Protein AF-A0A916ZSK7-F1 (afdb_monomer)

Radius of gyration: 23.51 Å; Cα contacts (8 Å, |Δi|>4): 36; chains: 1; bounding box: 42×20×79 Å

Mean predicted aligned error: 10.8 Å

Sequence (69 aa):
MMDGEDVYRSRIAACLAAAEAAALPQVKARHLAAARSWQLLLDDLLARAEARPPATDPDPDPDPASDAD

Secondary structure (DSSP, 8-state):
---HHHHHHHHHHHHHHHHHH-SSHHHHHHHHHHHHHHHHHHHHHHHHHHTS-----------------

Structure (mmCIF,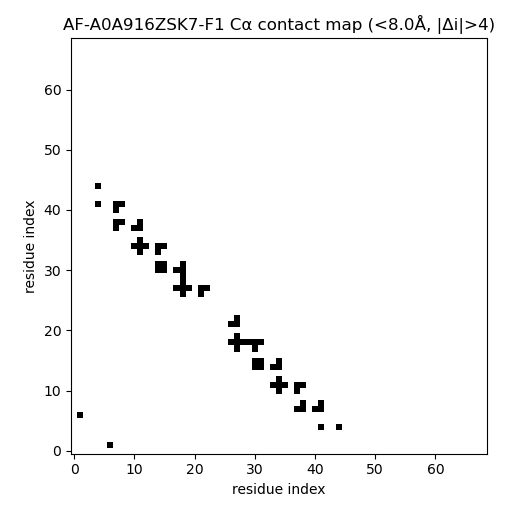 N/CA/C/O backbone):
data_AF-A0A916ZSK7-F1
#
_entry.id   AF-A0A916ZSK7-F1
#
loop_
_atom_site.group_PDB
_atom_site.id
_atom_site.type_symbol
_atom_site.label_atom_id
_atom_site.label_alt_id
_atom_site.label_comp_id
_atom_site.label_asym_id
_atom_site.label_entity_id
_atom_site.label_seq_id
_atom_site.pdbx_PDB_ins_code
_atom_site.Cartn_x
_atom_site.Cartn_y
_atom_site.Cartn_z
_atom_site.occupancy
_atom_site.B_iso_or_equiv
_atom_site.auth_seq_id
_atom_site.auth_comp_id
_atom_site.auth_asym_id
_atom_site.auth_atom_id
_atom_site.pdbx_PDB_model_num
ATOM 1 N N . MET A 1 1 ? 0.555 -15.566 -14.94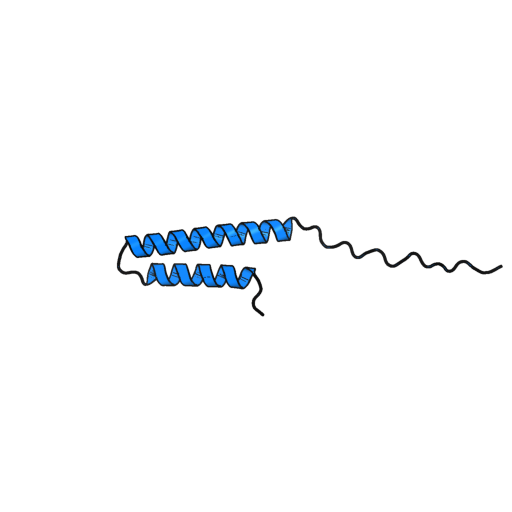9 1.00 64.62 1 MET A N 1
ATOM 2 C CA . MET A 1 1 ? 1.240 -15.230 -13.679 1.00 64.62 1 MET A CA 1
ATOM 3 C C . MET A 1 1 ? 0.991 -13.756 -13.429 1.00 64.62 1 MET A C 1
ATOM 5 O O . MET A 1 1 ? 1.015 -13.030 -14.411 1.00 64.62 1 MET A O 1
ATOM 9 N N . MET A 1 2 ? 0.697 -13.337 -12.194 1.00 70.94 2 MET A N 1
ATOM 10 C CA . MET A 1 2 ? 0.657 -11.901 -11.868 1.00 70.94 2 MET A CA 1
ATOM 11 C C . MET A 1 2 ? 2.050 -11.312 -12.078 1.00 70.94 2 MET A C 1
ATOM 13 O O . MET A 1 2 ? 3.037 -11.965 -11.719 1.00 70.94 2 MET A O 1
ATOM 17 N N . ASP A 1 3 ? 2.126 -10.130 -12.678 1.00 86.31 3 ASP A N 1
ATOM 18 C CA . ASP A 1 3 ? 3.393 -9.423 -12.811 1.00 86.31 3 ASP A CA 1
ATOM 19 C C . ASP A 1 3 ? 3.853 -8.858 -11.449 1.00 86.31 3 ASP A C 1
ATOM 21 O O . ASP A 1 3 ? 3.161 -8.947 -10.428 1.00 86.31 3 ASP A O 1
ATOM 25 N N . GLY A 1 4 ? 5.082 -8.338 -11.396 1.00 86.06 4 GLY A N 1
ATOM 26 C CA . GLY A 1 4 ? 5.621 -7.770 -10.158 1.00 86.06 4 GLY A CA 1
ATOM 27 C C . GLY A 1 4 ? 4.797 -6.581 -9.653 1.00 86.06 4 GLY A C 1
ATOM 28 O O . GLY A 1 4 ? 4.623 -6.426 -8.447 1.00 86.06 4 GLY A O 1
ATOM 29 N N . GLU A 1 5 ? 4.245 -5.784 -10.565 1.00 94.12 5 GLU A N 1
ATOM 30 C CA . GLU A 1 5 ? 3.431 -4.600 -10.288 1.00 94.12 5 GLU A CA 1
ATOM 31 C C . GLU A 1 5 ? 2.089 -4.970 -9.631 1.00 94.12 5 GLU A C 1
ATOM 33 O O . GLU A 1 5 ? 1.727 -4.400 -8.597 1.00 94.12 5 GLU A O 1
ATOM 38 N N . ASP A 1 6 ? 1.409 -5.995 -10.138 1.00 94.38 6 ASP A N 1
ATOM 39 C CA . ASP A 1 6 ? 0.185 -6.589 -9.603 1.00 94.38 6 ASP A CA 1
ATOM 40 C C . ASP A 1 6 ? 0.383 -7.100 -8.174 1.00 94.38 6 ASP A C 1
ATOM 42 O O . ASP A 1 6 ? -0.488 -6.925 -7.314 1.00 94.38 6 ASP A O 1
ATOM 46 N N . VAL A 1 7 ? 1.545 -7.693 -7.877 1.00 95.25 7 VAL A N 1
ATOM 47 C CA . VAL A 1 7 ? 1.879 -8.140 -6.517 1.00 95.25 7 VAL A CA 1
ATOM 48 C C . VAL A 1 7 ? 1.951 -6.949 -5.564 1.00 95.25 7 VAL A C 1
ATOM 50 O O . VAL A 1 7 ? 1.346 -6.997 -4.487 1.00 95.25 7 VAL A O 1
ATOM 53 N N . TYR A 1 8 ? 2.645 -5.872 -5.941 1.00 96.62 8 TYR A N 1
ATOM 54 C CA . TYR A 1 8 ? 2.725 -4.670 -5.108 1.00 96.62 8 TYR A CA 1
ATOM 55 C C . TYR A 1 8 ? 1.351 -4.018 -4.926 1.00 96.62 8 TYR A C 1
ATOM 57 O O . TYR A 1 8 ? 0.961 -3.735 -3.791 1.00 96.62 8 TYR A O 1
ATOM 65 N N . ARG A 1 9 ? 0.567 -3.864 -6.001 1.00 97.06 9 ARG A N 1
ATOM 66 C CA . ARG A 1 9 ? -0.800 -3.316 -5.934 1.00 97.06 9 ARG A CA 1
ATOM 67 C C . ARG A 1 9 ? -1.715 -4.137 -5.033 1.00 97.06 9 ARG A C 1
ATOM 69 O O . ARG A 1 9 ? -2.411 -3.572 -4.190 1.00 97.06 9 ARG A O 1
ATOM 76 N N . SER A 1 10 ? -1.670 -5.462 -5.147 1.00 97.88 10 SER A N 1
ATOM 77 C CA . SER A 1 10 ? -2.445 -6.370 -4.296 1.00 97.88 10 SER A CA 1
ATOM 78 C C . SER A 1 10 ? -2.061 -6.233 -2.817 1.00 97.88 10 SER A C 1
ATOM 80 O O . SER A 1 10 ? -2.927 -6.145 -1.942 1.00 97.88 10 SER A O 1
ATOM 82 N N . ARG A 1 11 ? -0.760 -6.118 -2.513 1.00 97.31 11 ARG A N 1
ATOM 83 C CA . ARG A 1 11 ? -0.268 -5.897 -1.141 1.00 97.31 11 ARG A CA 1
ATOM 84 C C . ARG A 1 11 ? -0.698 -4.549 -0.571 1.00 97.31 11 ARG A C 1
ATOM 86 O O . ARG A 1 11 ? -1.068 -4.495 0.604 1.00 97.31 11 ARG A O 1
ATOM 93 N N . ILE A 1 12 ? -0.679 -3.489 -1.378 1.00 98.31 12 ILE A N 1
ATOM 94 C CA . ILE A 1 12 ? -1.148 -2.156 -0.978 1.00 98.31 12 ILE A CA 1
ATOM 95 C C . ILE A 1 12 ? -2.641 -2.215 -0.645 1.00 98.31 12 ILE A C 1
ATOM 97 O O . ILE A 1 12 ? -3.027 -1.840 0.463 1.00 98.31 12 ILE A O 1
ATOM 101 N N . ALA A 1 13 ? -3.461 -2.764 -1.545 1.00 98.44 13 ALA A N 1
ATOM 102 C CA . ALA A 1 13 ? -4.902 -2.903 -1.340 1.00 98.44 13 ALA A CA 1
ATOM 103 C C . ALA A 1 13 ? -5.230 -3.709 -0.072 1.00 98.44 13 ALA A C 1
ATOM 105 O O . ALA A 1 13 ? -6.055 -3.285 0.736 1.00 98.44 13 ALA A O 1
ATOM 106 N N . ALA A 1 14 ? -4.529 -4.823 0.164 1.00 98.31 14 ALA A N 1
ATOM 107 C CA . ALA A 1 14 ? -4.709 -5.630 1.369 1.00 98.31 14 ALA A CA 1
ATOM 108 C C . ALA A 1 14 ? -4.345 -4.864 2.655 1.00 98.31 14 ALA A C 1
ATOM 110 O O . ALA A 1 14 ? -5.037 -4.987 3.667 1.00 98.31 14 ALA A O 1
ATOM 111 N N . CYS A 1 15 ? -3.280 -4.054 2.631 1.00 98.25 15 CYS A N 1
ATOM 112 C CA . CYS A 1 15 ? -2.911 -3.217 3.773 1.00 98.25 15 CYS A CA 1
ATOM 113 C C . CYS A 1 15 ? -3.964 -2.136 4.045 1.00 98.25 15 CYS A C 1
ATOM 115 O O . CYS A 1 15 ? -4.306 -1.908 5.202 1.00 98.25 15 CYS A O 1
ATOM 117 N N . LEU A 1 16 ? -4.502 -1.500 3.004 1.00 98.56 16 LEU A N 1
ATOM 118 C CA . LEU A 1 16 ? -5.557 -0.495 3.148 1.00 98.56 16 LEU A CA 1
ATOM 119 C C . LEU A 1 16 ? -6.848 -1.110 3.702 1.00 98.56 16 LEU A C 1
ATOM 121 O O . LEU A 1 16 ? -7.375 -0.605 4.690 1.00 98.56 16 LEU A O 1
ATOM 125 N N . ALA A 1 17 ? -7.282 -2.257 3.174 1.00 98.62 17 ALA A N 1
ATOM 126 C CA . ALA A 1 17 ? -8.448 -2.977 3.688 1.00 98.62 17 ALA A CA 1
ATOM 127 C C . ALA A 1 17 ? -8.274 -3.384 5.165 1.00 98.62 17 ALA A C 1
ATOM 129 O O . ALA A 1 17 ? -9.179 -3.218 5.981 1.00 98.62 17 ALA A O 1
ATOM 130 N N . ALA A 1 18 ? -7.083 -3.859 5.547 1.00 98.00 18 ALA A N 1
ATOM 131 C CA . ALA A 1 18 ? -6.778 -4.171 6.942 1.00 98.00 18 ALA A CA 1
ATOM 132 C C . ALA A 1 18 ? -6.761 -2.918 7.839 1.00 98.00 18 ALA A C 1
ATOM 134 O O . ALA A 1 18 ? -7.176 -2.982 8.995 1.00 98.00 18 ALA A O 1
ATOM 135 N N . ALA A 1 19 ? -6.310 -1.771 7.320 1.00 98.06 19 ALA A N 1
ATOM 136 C CA . ALA A 1 19 ? -6.344 -0.498 8.035 1.00 98.06 19 ALA A CA 1
ATOM 137 C C . ALA A 1 19 ? -7.781 0.001 8.265 1.00 98.06 19 ALA A C 1
ATOM 139 O O . ALA A 1 19 ? -8.067 0.572 9.317 1.00 98.06 19 ALA A O 1
ATOM 140 N N . GLU A 1 20 ? -8.674 -0.208 7.298 1.00 97.88 20 GLU A N 1
ATOM 141 C CA . GLU A 1 20 ? -10.100 0.117 7.411 1.00 97.88 20 GLU A CA 1
ATOM 142 C C . GLU A 1 20 ? -10.821 -0.794 8.408 1.00 97.88 20 GLU A C 1
ATOM 144 O O . GLU A 1 20 ? -11.628 -0.311 9.199 1.00 97.88 20 GLU A O 1
ATOM 149 N N . ALA A 1 21 ? -10.478 -2.084 8.435 1.00 98.00 21 ALA A N 1
ATOM 150 C CA . ALA A 1 21 ? -11.042 -3.053 9.374 1.00 98.00 21 ALA A CA 1
ATOM 151 C C . ALA A 1 21 ? -10.469 -2.951 10.806 1.00 98.00 21 ALA A C 1
ATOM 153 O O . ALA A 1 21 ? -11.011 -3.548 11.739 1.00 98.00 21 ALA A O 1
ATOM 154 N N . ALA A 1 22 ? -9.360 -2.233 11.007 1.00 97.00 22 ALA A N 1
ATOM 155 C CA . ALA A 1 22 ? -8.686 -2.157 12.299 1.00 97.00 22 ALA A CA 1
ATOM 156 C C . ALA A 1 22 ? -9.454 -1.285 13.309 1.00 97.00 22 ALA A C 1
ATOM 158 O O . ALA A 1 22 ? -9.574 -0.072 13.146 1.00 97.00 22 ALA A O 1
ATOM 159 N N . ALA A 1 23 ? -9.878 -1.892 14.423 1.00 96.38 23 ALA A N 1
ATOM 160 C CA . ALA A 1 23 ? -10.541 -1.185 15.523 1.00 96.38 23 ALA A CA 1
ATOM 161 C C . ALA A 1 23 ? -9.585 -0.307 16.355 1.00 96.38 23 ALA A C 1
ATOM 163 O O . ALA A 1 23 ? -9.992 0.698 16.933 1.00 96.38 23 ALA A O 1
ATOM 164 N N . LEU A 1 24 ? -8.306 -0.690 16.433 1.00 97.88 24 LEU A N 1
ATOM 165 C CA . LEU A 1 24 ? -7.302 0.006 17.235 1.00 97.88 24 LEU A CA 1
ATOM 166 C C . LEU A 1 24 ? -6.504 1.006 16.378 1.00 97.88 24 LEU A C 1
ATOM 168 O O . LEU A 1 24 ? -5.904 0.590 15.377 1.00 97.88 24 LEU A O 1
ATOM 172 N N . PRO A 1 25 ? -6.398 2.290 16.779 1.00 96.81 25 PRO A N 1
ATOM 173 C CA . PRO A 1 25 ? -5.693 3.316 16.006 1.00 96.81 25 PRO A CA 1
ATOM 174 C C . PRO A 1 25 ? -4.235 2.968 15.679 1.00 96.81 25 PRO A C 1
ATOM 176 O O . PRO A 1 25 ? -3.771 3.213 14.567 1.00 96.81 25 PRO A O 1
ATOM 179 N N . GLN A 1 26 ? -3.516 2.343 16.612 1.00 97.12 26 GLN A N 1
ATOM 180 C CA . GLN A 1 26 ? -2.128 1.918 16.422 1.00 97.12 26 GLN A CA 1
ATOM 181 C C . GLN A 1 26 ? -1.985 0.806 15.373 1.00 97.12 26 GLN A C 1
ATOM 183 O O . GLN A 1 26 ? -1.008 0.775 14.625 1.00 97.12 26 GLN A O 1
ATOM 188 N N . VAL A 1 27 ? -2.975 -0.087 15.277 1.00 97.56 27 VAL A N 1
ATOM 189 C CA . VAL A 1 27 ? -2.994 -1.164 14.277 1.00 97.56 27 VAL A CA 1
ATOM 190 C C . VAL A 1 27 ? -3.294 -0.577 12.901 1.00 97.56 27 VAL A C 1
ATOM 192 O O . VAL A 1 27 ? -2.571 -0.863 11.946 1.00 97.56 27 VAL A O 1
ATOM 195 N N . LYS A 1 28 ? -4.273 0.333 12.815 1.00 98.19 28 LYS A N 1
ATOM 196 C CA . LYS A 1 28 ? -4.553 1.107 11.598 1.00 98.19 28 LYS A CA 1
ATOM 197 C C . LYS A 1 28 ? -3.310 1.848 11.107 1.00 98.19 28 LYS A C 1
ATOM 199 O O . LYS A 1 28 ? -2.933 1.709 9.947 1.00 98.19 28 LYS A O 1
ATOM 204 N N . ALA A 1 29 ? -2.629 2.576 11.994 1.00 98.19 29 ALA A N 1
ATOM 205 C CA . ALA A 1 29 ? -1.407 3.305 11.662 1.00 98.19 29 ALA A CA 1
ATOM 206 C C . ALA A 1 29 ? -0.306 2.378 11.123 1.00 98.19 29 ALA A C 1
ATOM 208 O O . ALA A 1 29 ? 0.352 2.717 10.140 1.00 98.19 29 ALA A O 1
ATOM 209 N N . ARG A 1 30 ? -0.147 1.181 11.706 1.00 98.44 30 ARG A N 1
ATOM 210 C CA . ARG A 1 30 ? 0.818 0.183 11.227 1.00 98.44 30 ARG A CA 1
ATOM 211 C C . ARG A 1 30 ? 0.498 -0.304 9.814 1.00 98.44 30 ARG A C 1
ATOM 213 O O . ARG A 1 30 ? 1.405 -0.402 8.992 1.00 98.44 30 ARG A O 1
ATOM 220 N N . HIS A 1 31 ? -0.768 -0.589 9.517 1.00 98.44 31 HIS A N 1
ATOM 221 C CA . HIS A 1 31 ? -1.183 -1.005 8.176 1.00 98.44 31 HIS A CA 1
ATOM 222 C C . HIS A 1 31 ? -1.016 0.111 7.138 1.00 98.44 31 HIS A C 1
ATOM 224 O O . HIS A 1 31 ? -0.533 -0.152 6.040 1.00 98.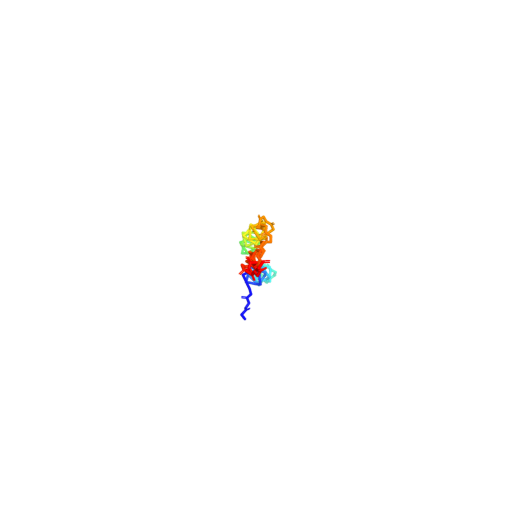44 31 HIS A O 1
ATOM 230 N N . LEU A 1 32 ? -1.318 1.362 7.498 1.00 98.56 32 LEU A N 1
ATOM 231 C CA . LEU A 1 32 ? -1.071 2.514 6.626 1.00 98.56 32 LEU A CA 1
ATOM 232 C C . LEU A 1 32 ? 0.426 2.731 6.365 1.00 98.56 32 LEU A C 1
ATOM 234 O O . LEU A 1 32 ? 0.814 3.018 5.235 1.00 98.56 32 LEU A O 1
ATOM 238 N N . ALA A 1 33 ? 1.276 2.567 7.382 1.00 98.50 33 ALA A N 1
ATOM 239 C CA . ALA A 1 33 ? 2.725 2.634 7.211 1.00 98.50 33 ALA A CA 1
ATOM 240 C C . ALA A 1 33 ? 3.228 1.531 6.266 1.00 98.50 33 ALA A C 1
ATOM 242 O O . ALA A 1 33 ? 3.995 1.817 5.352 1.00 98.50 33 ALA A O 1
ATOM 243 N N . ALA A 1 34 ? 2.729 0.301 6.425 1.00 98.31 34 ALA A N 1
ATOM 244 C CA . ALA A 1 34 ? 3.055 -0.800 5.524 1.00 98.31 34 ALA A CA 1
ATOM 245 C C . ALA A 1 34 ? 2.606 -0.519 4.079 1.00 98.31 34 ALA A C 1
ATOM 247 O O . ALA A 1 34 ? 3.389 -0.723 3.155 1.00 98.31 34 ALA A O 1
ATOM 248 N N . ALA A 1 35 ? 1.389 0.001 3.874 1.00 98.44 35 ALA A N 1
ATOM 249 C CA . ALA A 1 35 ? 0.897 0.387 2.549 1.00 98.44 35 ALA A CA 1
ATOM 250 C C . ALA A 1 35 ? 1.821 1.415 1.876 1.00 98.44 35 ALA A C 1
ATOM 252 O O . ALA A 1 35 ? 2.155 1.264 0.705 1.00 98.44 35 ALA A O 1
ATOM 253 N N . ARG A 1 36 ? 2.300 2.416 2.630 1.00 98.44 36 ARG A N 1
ATOM 254 C CA . ARG A 1 36 ? 3.265 3.408 2.126 1.00 98.44 36 ARG A CA 1
ATOM 255 C C . ARG A 1 36 ? 4.603 2.783 1.743 1.00 98.44 36 ARG A C 1
ATOM 257 O O . ARG A 1 36 ? 5.144 3.131 0.703 1.00 98.44 36 ARG A O 1
ATOM 264 N N . SER A 1 37 ? 5.131 1.856 2.544 1.00 98.38 37 SER A N 1
ATOM 265 C CA . SER A 1 37 ? 6.371 1.149 2.196 1.00 98.38 37 SER A CA 1
ATOM 266 C C . SER A 1 37 ? 6.232 0.354 0.897 1.00 98.38 37 SER A C 1
ATOM 268 O O . SER A 1 37 ? 7.144 0.369 0.079 1.00 98.38 37 SER A O 1
ATOM 270 N N . TRP A 1 38 ? 5.088 -0.299 0.677 1.00 97.75 38 TRP A N 1
ATOM 271 C CA . TRP A 1 38 ? 4.822 -0.995 -0.584 1.00 97.75 38 TRP A CA 1
ATOM 272 C C . TRP A 1 38 ? 4.658 -0.039 -1.767 1.00 97.75 38 TRP A C 1
ATOM 274 O O . TRP A 1 38 ? 5.142 -0.357 -2.848 1.00 97.75 38 TRP A O 1
ATOM 284 N N . GLN A 1 39 ? 4.032 1.124 -1.563 1.00 98.12 39 GLN A N 1
ATOM 285 C CA . GLN A 1 39 ? 3.917 2.152 -2.600 1.00 98.12 39 GLN A CA 1
ATOM 286 C C . GLN A 1 39 ? 5.295 2.638 -3.061 1.00 98.12 39 GLN A C 1
ATOM 288 O O . GLN A 1 39 ? 5.546 2.660 -4.255 1.00 98.12 39 GLN A O 1
ATOM 293 N N . LEU A 1 40 ? 6.216 2.923 -2.134 1.00 98.06 40 LEU A N 1
ATOM 294 C CA . LEU A 1 40 ? 7.583 3.335 -2.484 1.00 98.06 40 LEU A CA 1
ATOM 295 C C . LEU A 1 40 ? 8.315 2.286 -3.332 1.00 98.06 40 LEU A C 1
ATOM 297 O O . LEU A 1 40 ? 9.003 2.628 -4.286 1.00 98.06 40 LEU A O 1
ATOM 301 N N . LEU A 1 41 ? 8.149 1.002 -3.005 1.00 96.44 41 LEU A N 1
ATOM 302 C CA . LEU A 1 41 ? 8.750 -0.084 -3.785 1.00 96.44 41 LEU A CA 1
ATOM 303 C C . LEU A 1 41 ? 8.136 -0.206 -5.185 1.00 96.44 41 LEU A C 1
ATOM 305 O O . LEU A 1 41 ? 8.847 -0.532 -6.133 1.00 96.44 41 LEU A O 1
ATOM 309 N N . LEU A 1 42 ? 6.831 0.046 -5.312 1.00 96.56 42 LEU A N 1
ATOM 310 C CA . LEU A 1 42 ? 6.156 0.092 -6.605 1.00 96.56 42 LEU A CA 1
ATOM 311 C C . LEU A 1 42 ? 6.657 1.273 -7.443 1.00 96.56 42 LEU A C 1
ATOM 313 O O . LEU A 1 42 ? 6.981 1.086 -8.611 1.00 96.56 42 LEU A O 1
ATOM 317 N N . ASP A 1 43 ? 6.774 2.455 -6.843 1.00 96.62 43 ASP A N 1
ATOM 318 C CA . ASP A 1 43 ? 7.265 3.657 -7.520 1.00 96.62 43 ASP A CA 1
ATOM 319 C C . ASP A 1 43 ? 8.704 3.449 -8.029 1.00 96.62 43 ASP A C 1
ATOM 321 O O . ASP A 1 43 ? 9.001 3.737 -9.188 1.00 96.62 43 ASP A O 1
ATOM 325 N N . ASP A 1 44 ? 9.576 2.845 -7.213 1.00 95.56 44 ASP A N 1
ATOM 326 C CA . ASP A 1 44 ? 10.941 2.468 -7.608 1.00 95.56 44 ASP A CA 1
ATOM 327 C C . ASP A 1 44 ? 10.965 1.455 -8.764 1.00 95.56 44 ASP A C 1
ATOM 329 O O . ASP A 1 44 ? 11.833 1.523 -9.642 1.00 95.56 44 ASP A O 1
ATOM 333 N N . LEU A 1 45 ? 10.045 0.485 -8.766 1.00 93.50 45 LEU A N 1
ATOM 334 C CA . LEU A 1 45 ? 9.930 -0.501 -9.840 1.00 93.50 45 LEU A CA 1
ATOM 335 C C . LEU A 1 45 ? 9.517 0.170 -11.151 1.00 93.50 45 LEU A C 1
ATOM 337 O O . LEU A 1 45 ? 10.142 -0.081 -12.184 1.00 93.50 45 LEU A O 1
ATOM 341 N N . LEU A 1 46 ? 8.507 1.039 -11.101 1.00 93.00 46 LEU A N 1
ATOM 342 C CA . LEU A 1 46 ? 8.005 1.774 -12.260 1.00 93.00 46 LEU A CA 1
ATOM 343 C C . LEU A 1 46 ? 9.070 2.719 -12.822 1.00 93.00 46 LEU A C 1
ATOM 345 O O . LEU A 1 46 ? 9.326 2.702 -14.024 1.00 93.00 46 LEU A O 1
ATOM 349 N N 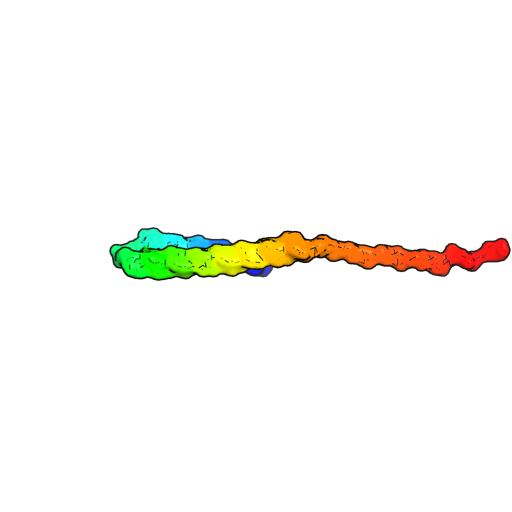. ALA A 1 47 ? 9.778 3.450 -11.958 1.00 92.31 47 ALA A N 1
ATOM 350 C CA . ALA A 1 47 ? 10.863 4.337 -12.369 1.00 92.31 47 ALA A CA 1
ATOM 351 C C . ALA A 1 47 ? 11.996 3.580 -13.086 1.00 92.31 47 ALA A C 1
ATOM 353 O O . ALA A 1 47 ? 12.558 4.064 -14.067 1.00 92.31 47 ALA A O 1
ATOM 354 N N . ARG A 1 48 ? 12.330 2.360 -12.640 1.00 89.31 48 ARG A N 1
ATOM 355 C CA . ARG A 1 48 ? 13.332 1.509 -13.311 1.00 89.31 48 ARG A CA 1
ATOM 356 C C . ARG A 1 48 ? 1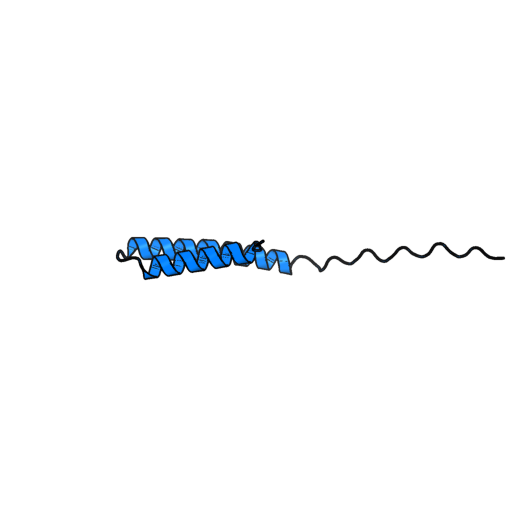2.841 0.948 -14.641 1.00 89.31 48 ARG A C 1
ATOM 358 O O . ARG A 1 48 ? 13.663 0.722 -15.528 1.00 89.31 48 ARG A O 1
ATOM 365 N N . ALA A 1 49 ? 11.545 0.669 -14.757 1.00 85.25 49 ALA A N 1
ATOM 366 C CA . ALA A 1 49 ? 10.946 0.222 -16.007 1.00 85.25 49 ALA A CA 1
ATOM 367 C C . ALA A 1 49 ? 10.954 1.350 -17.048 1.00 85.25 49 ALA A C 1
ATOM 369 O O . ALA A 1 49 ? 11.334 1.109 -18.188 1.00 85.25 49 ALA A O 1
ATOM 370 N N . GLU A 1 50 ? 10.634 2.578 -16.635 1.00 82.62 50 GLU A N 1
ATOM 371 C CA . GLU A 1 50 ? 10.656 3.773 -17.486 1.00 82.62 50 GLU A CA 1
ATOM 372 C C . GLU A 1 50 ? 12.081 4.188 -17.889 1.00 82.62 50 GLU A C 1
ATOM 374 O O . GLU A 1 50 ? 12.321 4.581 -19.028 1.00 82.62 50 GLU A O 1
ATOM 379 N N . ALA A 1 51 ? 13.057 4.044 -16.986 1.00 78.88 51 ALA A N 1
ATOM 380 C CA . ALA A 1 51 ? 14.461 4.356 -17.261 1.00 78.88 51 ALA A CA 1
ATOM 381 C C . ALA A 1 51 ? 15.167 3.327 -18.162 1.00 78.88 51 ALA A C 1
ATOM 383 O O . ALA A 1 51 ? 16.286 3.575 -18.619 1.00 78.88 51 ALA A O 1
ATOM 384 N N . ARG A 1 52 ? 14.562 2.156 -18.401 1.00 68.50 52 ARG A N 1
ATOM 385 C CA . ARG A 1 52 ? 15.101 1.182 -19.348 1.00 68.50 52 ARG A CA 1
ATOM 386 C C . ARG A 1 52 ? 14.725 1.657 -20.755 1.00 68.50 52 ARG A C 1
ATOM 388 O O . ARG A 1 52 ? 13.538 1.625 -21.075 1.00 68.50 52 ARG A O 1
ATOM 395 N N . PRO A 1 53 ? 15.685 2.074 -21.605 1.00 60.19 53 PRO A N 1
ATOM 396 C CA . PRO A 1 53 ? 15.362 2.349 -22.998 1.00 60.19 53 PRO A CA 1
ATOM 397 C C . PRO A 1 53 ? 14.699 1.098 -23.591 1.00 60.19 53 PRO A C 1
ATOM 399 O O . PRO A 1 53 ? 15.104 -0.016 -23.225 1.00 60.19 53 PRO A O 1
ATOM 402 N N . PRO A 1 54 ? 13.674 1.249 -24.455 1.00 60.84 54 PRO A N 1
ATOM 403 C CA . PRO A 1 54 ? 13.129 0.105 -25.169 1.00 60.84 54 PRO A CA 1
ATOM 404 C C . PRO A 1 54 ? 14.314 -0.614 -25.801 1.00 60.84 54 PRO A C 1
ATOM 406 O O . PRO A 1 54 ? 15.188 0.046 -26.366 1.00 60.84 54 PRO A O 1
ATOM 409 N N . ALA A 1 55 ? 14.400 -1.930 -25.598 1.00 61.12 55 ALA A N 1
ATOM 410 C CA . ALA A 1 55 ? 15.457 -2.721 -26.200 1.00 61.12 55 ALA A CA 1
ATOM 411 C C . ALA A 1 55 ? 15.451 -2.392 -27.693 1.00 61.12 55 ALA A C 1
ATOM 413 O O . ALA A 1 55 ? 14.474 -2.687 -28.377 1.00 61.12 55 ALA A O 1
ATOM 414 N N . THR A 1 56 ? 16.482 -1.690 -28.163 1.00 60.38 56 THR A N 1
ATOM 415 C CA . THR A 1 56 ? 16.719 -1.548 -29.588 1.00 60.38 56 THR A CA 1
ATOM 416 C C . THR A 1 56 ? 16.880 -2.978 -30.064 1.00 60.38 56 THR A C 1
ATOM 418 O O . THR A 1 56 ? 17.820 -3.653 -29.632 1.00 60.38 56 THR A O 1
ATOM 421 N N . ASP A 1 57 ? 15.914 -3.470 -30.841 1.00 59.75 57 ASP A N 1
ATOM 422 C CA . ASP A 1 57 ? 16.097 -4.706 -31.588 1.00 59.75 57 ASP A CA 1
ATOM 423 C C . ASP A 1 57 ? 17.488 -4.625 -32.229 1.00 59.75 57 ASP A C 1
ATOM 425 O O . ASP A 1 57 ? 17.819 -3.577 -32.802 1.00 59.75 57 ASP A O 1
ATOM 429 N N . PRO A 1 58 ? 18.352 -5.645 -32.071 1.00 59.94 58 PRO A N 1
ATOM 430 C CA . PRO A 1 58 ? 19.572 -5.675 -32.848 1.00 59.94 58 PRO A CA 1
ATOM 431 C C . PRO A 1 58 ? 19.143 -5.624 -34.314 1.00 59.94 58 PRO A C 1
ATOM 433 O O . PRO A 1 58 ? 18.371 -6.469 -34.765 1.00 59.94 58 PRO A O 1
ATOM 436 N N . ASP A 1 59 ? 19.592 -4.567 -34.989 1.00 58.00 59 ASP A N 1
ATOM 437 C CA . ASP A 1 59 ? 19.495 -4.353 -36.430 1.00 58.00 59 ASP A CA 1
ATOM 438 C C . ASP A 1 59 ? 19.638 -5.716 -37.131 1.00 58.00 59 ASP A C 1
ATOM 440 O O . ASP A 1 59 ? 20.618 -6.418 -36.842 1.00 58.00 59 ASP A O 1
ATOM 444 N N . PRO A 1 60 ? 18.665 -6.177 -37.942 1.00 57.66 60 PRO A N 1
ATOM 445 C CA . PRO A 1 60 ? 18.847 -7.422 -38.665 1.00 57.66 60 PRO A CA 1
ATOM 446 C C . PRO A 1 60 ? 20.103 -7.276 -39.526 1.00 57.66 60 PRO A C 1
ATOM 448 O O . PRO A 1 60 ? 20.189 -6.366 -40.344 1.00 57.66 60 PRO A O 1
ATOM 451 N N . ASP A 1 61 ? 21.070 -8.150 -39.239 1.00 61.94 61 ASP A N 1
ATOM 452 C CA . ASP A 1 61 ? 22.325 -8.424 -39.945 1.00 61.94 61 ASP A CA 1
ATOM 453 C C . ASP A 1 61 ? 22.422 -7.749 -41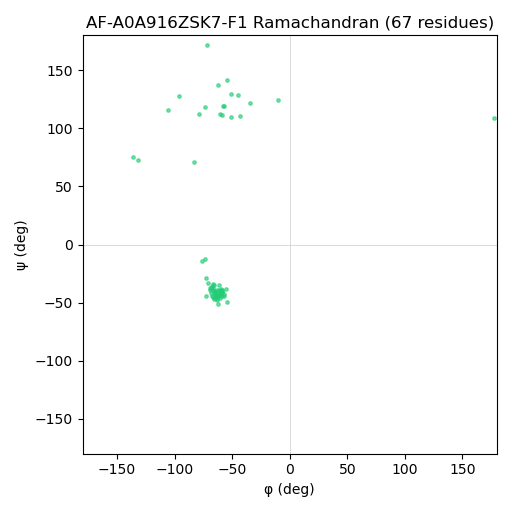.331 1.00 61.94 61 ASP A C 1
ATOM 455 O O . ASP A 1 61 ? 21.553 -7.997 -42.176 1.00 61.94 61 ASP A O 1
ATOM 459 N N . PRO A 1 62 ? 23.457 -6.936 -41.629 1.00 60.81 62 PRO A N 1
ATOM 460 C CA . PRO A 1 62 ? 23.663 -6.478 -42.993 1.00 60.81 62 PRO A CA 1
ATOM 461 C C . PRO A 1 62 ? 23.896 -7.698 -43.893 1.00 60.81 62 PRO A C 1
ATOM 463 O O . PRO A 1 62 ? 24.902 -8.393 -43.770 1.00 60.81 62 PRO A O 1
ATOM 466 N N . ASP A 1 63 ? 22.934 -7.936 -44.781 1.00 60.81 63 ASP A N 1
ATOM 467 C CA . ASP A 1 63 ? 22.897 -8.989 -45.795 1.00 60.81 63 ASP A CA 1
ATOM 468 C C . ASP A 1 63 ? 24.261 -9.134 -46.512 1.00 60.81 63 ASP A C 1
ATOM 470 O O . ASP A 1 63 ? 24.661 -8.230 -47.257 1.00 60.81 63 ASP A O 1
ATOM 474 N N . PRO A 1 64 ? 25.027 -10.228 -46.312 1.00 63.47 64 PRO A N 1
ATOM 475 C CA . PRO A 1 64 ? 26.249 -10.470 -47.061 1.00 63.47 64 PRO A CA 1
ATOM 476 C C . PRO A 1 64 ? 25.891 -11.124 -48.400 1.00 63.47 64 PRO A C 1
ATOM 478 O O . PRO A 1 64 ? 26.155 -12.302 -48.626 1.00 63.47 64 PRO A O 1
ATOM 481 N N . ALA A 1 65 ? 25.289 -10.356 -49.304 1.00 60.16 65 ALA A N 1
ATOM 482 C CA . ALA A 1 65 ? 25.072 -10.779 -50.682 1.00 60.16 65 ALA A CA 1
ATOM 483 C C . ALA A 1 65 ? 25.420 -9.645 -51.655 1.00 60.16 65 ALA A C 1
ATOM 485 O O . ALA A 1 65 ? 24.572 -8.982 -52.250 1.00 60.16 65 ALA A O 1
ATOM 486 N N . SER A 1 66 ? 26.717 -9.431 -51.845 1.00 54.41 66 SER A N 1
ATOM 487 C CA . SER A 1 66 ? 27.236 -8.920 -53.115 1.00 54.41 66 SER A CA 1
ATOM 488 C C . SER A 1 66 ? 28.410 -9.783 -53.544 1.00 54.41 66 SER A C 1
ATOM 490 O O . SER A 1 66 ? 29.566 -9.386 -53.462 1.00 54.41 66 SER A O 1
ATOM 492 N N . ASP A 1 67 ? 28.059 -10.989 -53.983 1.00 61.28 67 ASP A N 1
ATOM 493 C CA . ASP A 1 67 ? 28.772 -11.712 -55.029 1.00 61.28 67 ASP A CA 1
ATOM 494 C C . ASP A 1 67 ? 27.895 -11.641 -56.287 1.00 61.28 67 ASP A C 1
ATOM 496 O O . ASP A 1 67 ? 26.775 -12.154 -56.264 1.00 61.28 67 ASP A O 1
ATOM 500 N N . ALA A 1 68 ? 28.383 -10.990 -57.348 1.00 54.72 68 ALA A N 1
ATOM 501 C CA . ALA A 1 68 ? 28.154 -11.363 -58.751 1.00 54.72 68 ALA A CA 1
ATOM 502 C C . ALA A 1 68 ? 28.810 -10.346 -59.711 1.00 54.72 68 ALA A C 1
ATOM 504 O O . ALA A 1 68 ? 28.309 -9.232 -59.854 1.00 54.72 68 ALA A O 1
ATOM 505 N N . ASP A 1 69 ? 29.890 -10.819 -60.348 1.00 54.53 69 ASP A N 1
ATOM 506 C CA . ASP A 1 69 ? 30.485 -10.470 -61.660 1.00 54.53 69 ASP A CA 1
ATOM 507 C C . ASP A 1 69 ? 30.834 -9.011 -62.023 1.00 54.53 69 ASP A C 1
ATOM 509 O O . ASP A 1 69 ? 29.935 -8.197 -62.336 1.00 54.53 69 ASP A O 1
#

Nearest PDB structures (foldseek):
  7s5k-assembly1_E  TM=8.169E-01  e=1.453E+00  Myxococcus xanthus
  5n5f-assembly1_B  TM=9.468E-01  e=3.970E+00  Haliangium ochraceum
  7s5k-assembly1_F  TM=7.455E-01  e=2.723E+00  Myxococcus xanthus
  3rm5-assembly1_B  TM=6.055E-01  e=3.970E+00  Saccharomyces cerevisiae
  6lo8-assembly1_A  TM=4.101E-01  e=1.648E+00  Saccharomyces cerevisiae S288C

Organism: NCBI:txid2027858

Solvent-accessible surface area (backbone atoms only — not comparable to full-atom values): 4155 Å² total; per-residue (Å²): 131,82,54,74,65,54,51,37,52,50,52,26,52,52,22,49,54,50,25,72,70,38,88,47,71,70,56,19,50,50,25,50,52,49,23,51,58,39,47,54,55,44,53,54,50,50,54,54,56,69,68,45,71,77,79,74,72,77,74,79,72,85,78,92,75,86,84,80,136

Foldseek 3Di:
DDDPLSVLVVLLVVLCVQLVVDPDPVSNVVSNVSSVVSVVVNVVVVVVVVPDDDPPDPDPDDDPDDDDD

pLDDT: mean 85.54, std 16.46, range [54.41, 98.62]

=== Feature glossary ===
Key to the feature types in this record:

pLDDT. pLDDT is the predicted lDDT-Cα score: AlphaFold's confidence that the local environment of each residue (all inter-atomic distances within 15 Å) is correctly placed. It is a per-residue number between 0 and 100, with higher meaning more reliable.

Radius of gyration, Cα contacts, bounding box. The geometric summary reports three shape descriptors. Rg (radius of gyration) measures how spread out the Cα atoms are about their centre of mass; compact globular proteins have small Rg, elongated or unfolded ones large. Cα contacts (<8 Å, |i−j|>4) count long-range residue pairs in spatial proximity — high for tightly packed folds, near zero for rods or random coil. The bounding-box extents give the protein's footprint along x, y, z in Å.

Backbone torsions (φ/ψ). Backbone dihedral angles. Every residue except chain termini has a φ (preceding-C → N → Cα → C) and a ψ (N → Cα → C → next-N). They are reported in degrees following the IUPAC sign convention. Secondary structure is essentially a statement about which (φ, ψ) basin each residue occupies.

Contact-map, Ramachandran, and PAE plots. Plot images: a contact map (which residues are close in 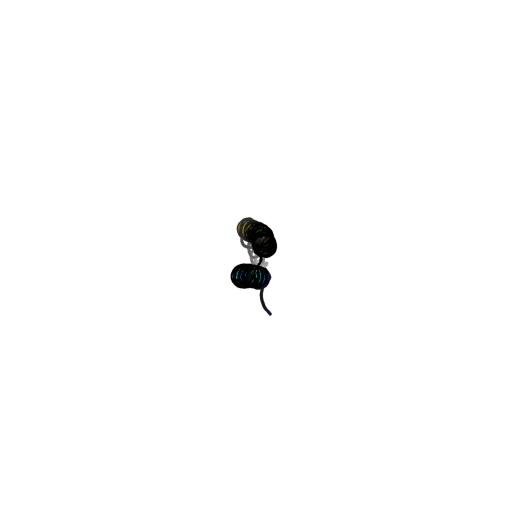3D, as an N×N binary image), a Ramachandran scatter (backbone torsion angles, revealing secondary-structure composition at a glance), and — for AlphaFold structures — a PAE heatmap (pairwise prediction confidence).

Predicted aligned error. Predicted Aligned Error (PAE) is an AlphaFold confidence matrix: entry (i, j) is the expected error in the position of residue j, in ångströms, when the prediction is superimposed on the true structure at residue i. Low PAE within a block of residues means that block is internally rigid and well-predicted; high PAE between two blocks means their relative placement is uncertain even if each block individually is confident.

Secondary structure (3-state, P-SEA). Three-state secondary structure (P-SEA) collapses the eight DSSP classes into helix (a), strand (b), and coil (c). P-SEA assigns these from Cα geometry alone — distances and angles — without requiring backbone oxygens, so it works on any Cα trace.

Solvent-accessible surface area. Solvent-accessible surface area (SASA) is the area in Å² traced out by the centre of a 1.4 Å probe sphere (a water molecule) rolled over the protein's van der Waals surface (Shrake–Rupley / Lee–Richards construction). Buried residues have near-zero SASA; fully exposed residues can exceed 200 Å². The total SASA scales roughly with the number of surface residues.

Foldseek 3Di. The Foldseek 3Di string encodes local tertiary geometry as a 20-letter alphabet — one character per residue — derived from the relative positions of nearby Cα atoms. Unlike the amino-acid sequence, 3Di is a direct function of the 3D structure, so two proteins with the same fold have similar 3Di strings even at low sequence identity.

B-factor. For experimental (PDB) structures, the B-factor (temperature factor) quantifies the positional spread of each atom in the crystal — a combination of thermal vibration and static disorder — in units of Å². High B-factors mark flexible loops or poorly resolved regions; low B-factors mark the rigid, well-ordered core.

mmCIF coordinates. The mmCIF block holds the 3D Cartesian coordinates of each backbone atom (N, Cα, C, O) in ångströms. mmCIF is the PDB's canonical archive format — a tagged-loop text representation of the atomic model.

InterPro / GO / CATH / organism. Functional annotations link the protein to curated databases. InterPro entries identify conserved domains and families by matching the sequence against member-database signatures (Pfam, PROSITE, CDD, …). Gene Ontology (GO) terms describe molecular function, biological process, and cellular component in a controlled vocabulary. CATH places the structure in a hierarchical fold classification (Class/Architecture/Topology/Homologous-superfamily). The organism is the source species.

Rendered structure images. Structure images are PyMOL renders from six ortho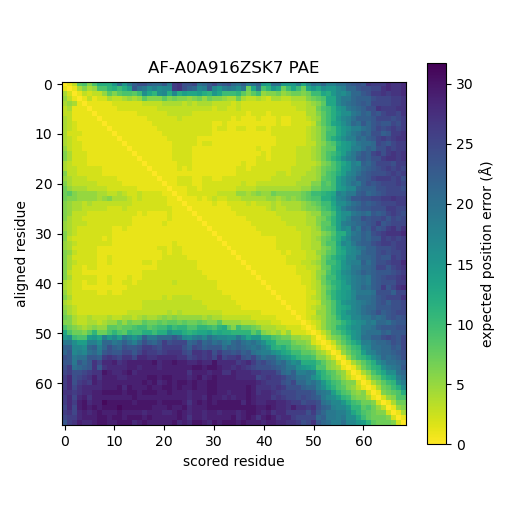gonal camera directions. Cartoon representation draws helices as coils and strands as arrows; sticks shows the backbone as bonds; surface shows the solvent-excluded envelope. Rainbow coloring maps sequence position to hue (blue→red, N→C); chain coloring assigns a distinct color per polypeptide.

Sequence. This is the polypeptide sequence — one letter per residue, N-terminus first. Length ranges from a few dozen residues for small domains to over a thousand for large multi-domain protei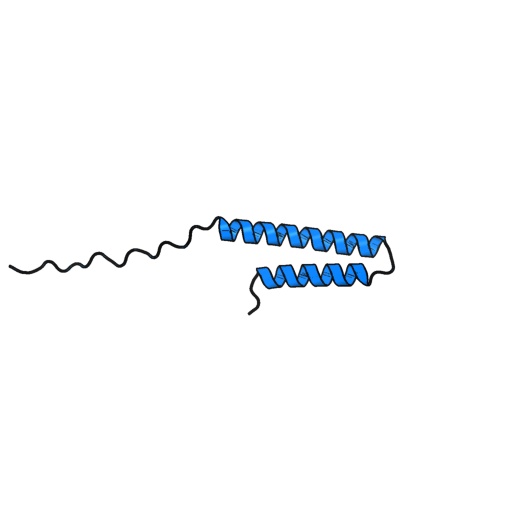ns.

Secondary structure (8-state, DSSP). The SS8 string is DSSP's per-residue secondary-structure call. α-helix (H) means an i→i+4 H-bond ladder; β-strand (E) means the residue participates in a β-sheet; 3₁₀ (G) and π (I) are tighter and wider helices; T/S are turns/bends; '-' is loop.

Nearest PDB structures. Structural nearest neighbors (via Foldseek easy-search vs the PDB). Reported per hit: target PDB id, E-value, and alignment TM-score. A TM-score above ~0.5 is the conventional threshold for 'same fold'.